Protein AF-A0A957V4M5-F1 (afdb_monomer)

Foldseek 3Di:
DQQFQDQKDWDAAAAPWKWWKWKAQPVVRDIDTDDIDHGTDIGGGPSGGRIDIDTHTDDD

Structure (mmCIF, N/CA/C/O backbone):
data_AF-A0A957V4M5-F1
#
_entry.id   AF-A0A957V4M5-F1
#
loop_
_atom_site.group_PDB
_atom_site.id
_atom_site.type_symbol
_atom_site.label_atom_id
_atom_site.label_alt_id
_atom_site.label_comp_id
_atom_site.label_asym_id
_atom_site.label_entity_id
_atom_site.label_seq_id
_at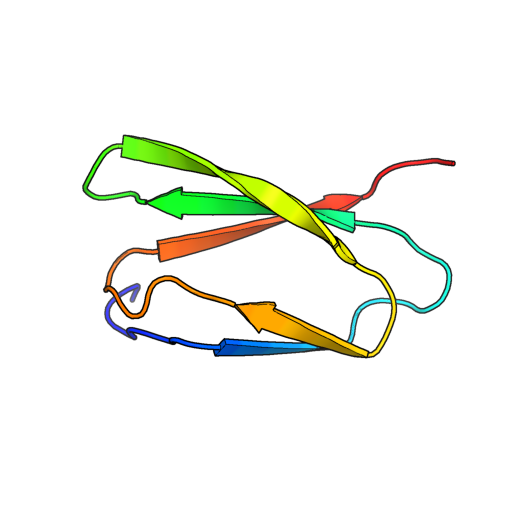om_site.pdbx_PDB_ins_code
_atom_site.Cartn_x
_atom_site.Cartn_y
_atom_site.Cartn_z
_atom_site.occupancy
_atom_site.B_iso_or_equiv
_atom_site.auth_seq_id
_atom_site.auth_comp_id
_atom_site.auth_asym_id
_atom_site.auth_atom_id
_atom_site.pdbx_PDB_model_num
ATOM 1 N N . THR A 1 1 ? 17.723 -7.767 0.882 1.00 65.50 1 THR A N 1
ATOM 2 C CA . THR A 1 1 ? 17.965 -7.127 -0.431 1.00 65.50 1 THR A CA 1
ATOM 3 C C . THR A 1 1 ? 16.618 -6.764 -1.039 1.00 65.50 1 THR A C 1
ATOM 5 O O . THR A 1 1 ? 15.656 -7.469 -0.773 1.00 65.50 1 THR A O 1
ATOM 8 N N . GLY A 1 2 ? 16.510 -5.683 -1.815 1.00 81.50 2 GLY A N 1
ATOM 9 C CA . GLY A 1 2 ? 15.245 -5.241 -2.436 1.00 81.50 2 GLY A CA 1
ATOM 10 C C . GLY A 1 2 ? 14.952 -5.876 -3.801 1.00 81.50 2 GLY A C 1
ATOM 11 O O . GLY A 1 2 ? 14.330 -5.245 -4.639 1.00 81.50 2 GLY A O 1
ATOM 12 N N . VAL A 1 3 ? 15.470 -7.078 -4.073 1.00 93.38 3 VAL A N 1
ATOM 13 C CA . VAL A 1 3 ? 15.421 -7.696 -5.415 1.00 93.38 3 VAL A CA 1
ATOM 14 C C . VAL A 1 3 ? 14.073 -8.364 -5.696 1.00 93.38 3 VAL A C 1
ATOM 16 O O . VAL A 1 3 ? 13.695 -8.510 -6.855 1.00 93.38 3 VAL A O 1
ATOM 19 N N . ALA A 1 4 ? 13.342 -8.759 -4.647 1.00 92.00 4 ALA A N 1
ATOM 20 C CA . ALA A 1 4 ? 12.001 -9.310 -4.791 1.00 92.00 4 ALA A CA 1
ATOM 21 C C . ALA A 1 4 ? 11.085 -8.296 -5.492 1.00 92.00 4 ALA A C 1
ATOM 23 O O . ALA A 1 4 ? 11.134 -7.103 -5.196 1.00 92.00 4 ALA A O 1
ATOM 24 N N . GLN A 1 5 ? 10.261 -8.789 -6.416 1.00 95.44 5 GLN A N 1
ATOM 25 C CA . GLN A 1 5 ? 9.379 -7.980 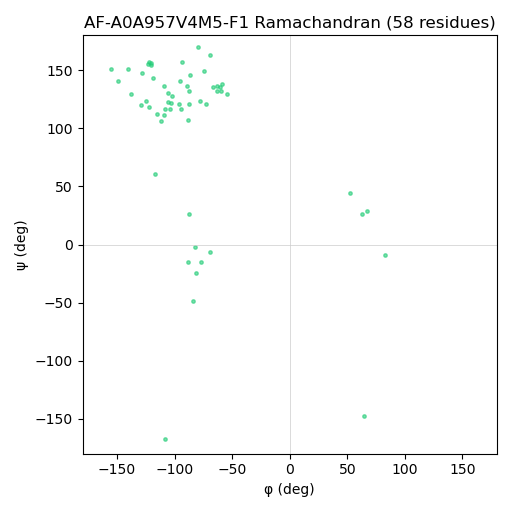-7.259 1.00 95.44 5 GLN A CA 1
ATOM 26 C C . GLN A 1 5 ? 7.912 -8.328 -6.976 1.00 95.44 5 GLN A C 1
ATOM 28 O O . GLN A 1 5 ? 7.226 -8.858 -7.851 1.00 95.44 5 GLN A O 1
ATOM 33 N N . PRO A 1 6 ? 7.424 -8.138 -5.737 1.00 94.88 6 PRO A N 1
ATOM 34 C CA . PRO A 1 6 ? 6.057 -8.505 -5.411 1.00 94.88 6 PRO A CA 1
ATOM 35 C C . PRO A 1 6 ? 5.082 -7.667 -6.243 1.00 94.88 6 PRO A C 1
ATOM 37 O O . PRO A 1 6 ? 5.244 -6.454 -6.376 1.00 94.88 6 PRO A O 1
ATOM 40 N N . ALA A 1 7 ? 4.056 -8.322 -6.781 1.00 96.69 7 ALA A N 1
ATOM 41 C CA . ALA A 1 7 ? 2.861 -7.659 -7.305 1.00 96.69 7 ALA A CA 1
ATOM 42 C C . ALA A 1 7 ? 1.792 -7.468 -6.210 1.00 96.69 7 ALA A C 1
ATOM 44 O O . ALA A 1 7 ? 0.858 -6.686 -6.369 1.00 96.69 7 ALA A O 1
ATOM 45 N N . LEU A 1 8 ? 1.943 -8.175 -5.087 1.00 96.81 8 LEU A N 1
ATOM 46 C CA . LEU A 1 8 ? 1.035 -8.160 -3.949 1.00 96.81 8 LEU A CA 1
ATOM 47 C C . LEU A 1 8 ? 1.821 -8.412 -2.658 1.00 96.81 8 LEU A C 1
ATOM 49 O O . LEU A 1 8 ? 2.729 -9.248 -2.647 1.00 96.81 8 LEU A O 1
ATOM 53 N N . LEU A 1 9 ? 1.463 -7.712 -1.584 1.00 96.75 9 LEU A N 1
ATOM 54 C CA . LEU A 1 9 ? 1.913 -8.004 -0.225 1.00 96.75 9 LEU A CA 1
ATOM 55 C C . LEU A 1 9 ? 0.703 -8.251 0.668 1.00 96.75 9 LEU A C 1
ATOM 57 O O . LEU A 1 9 ? -0.104 -7.352 0.879 1.00 96.75 9 LEU A O 1
ATOM 61 N N . GLU A 1 10 ? 0.611 -9.455 1.219 1.00 97.88 10 GLU A N 1
ATOM 62 C CA . GLU A 1 10 ? -0.388 -9.795 2.230 1.00 97.88 10 GLU A CA 1
ATOM 63 C C . GLU A 1 10 ? 0.167 -9.438 3.612 1.00 97.88 10 GLU A C 1
ATOM 65 O O . GLU A 1 10 ? 1.225 -9.930 4.017 1.00 97.88 10 GLU A O 1
ATOM 70 N N . LEU A 1 11 ? -0.527 -8.562 4.336 1.00 97.44 11 LEU A N 1
ATOM 71 C CA . LEU A 1 11 ? -0.090 -8.040 5.630 1.00 97.44 11 LEU A CA 1
ATOM 72 C C . LEU A 1 11 ? -1.193 -8.199 6.677 1.00 97.44 11 LEU A C 1
ATOM 74 O O . LEU A 1 11 ? -2.382 -8.115 6.381 1.00 97.44 11 LEU A O 1
ATOM 78 N N . SER A 1 12 ? -0.785 -8.407 7.928 1.00 97.81 12 SER A N 1
ATOM 79 C CA . SER A 1 12 ? -1.670 -8.336 9.094 1.00 97.81 12 SER A CA 1
ATOM 80 C C . SER A 1 12 ? -1.284 -7.119 9.925 1.00 97.81 12 SER A C 1
ATOM 82 O O . SER A 1 12 ? -0.236 -7.115 10.570 1.00 97.81 12 SER A O 1
ATOM 84 N N . LEU A 1 13 ? -2.106 -6.076 9.863 1.00 96.88 13 LEU A N 1
ATOM 85 C CA . LEU A 1 13 ? -1.975 -4.860 10.662 1.00 96.88 13 LEU A CA 1
ATOM 86 C C . LEU A 1 13 ? -2.829 -4.978 11.934 1.00 96.88 13 LEU A C 1
ATOM 88 O O . LEU A 1 13 ? -3.796 -5.745 11.938 1.00 96.88 13 LEU A O 1
ATOM 92 N N . PRO A 1 14 ? -2.515 -4.227 13.006 1.00 96.56 14 PRO A N 1
ATOM 93 C CA . PRO A 1 14 ? -3.377 -4.171 14.181 1.00 96.56 14 PRO A CA 1
ATOM 94 C C . PRO A 1 14 ? -4.809 -3.763 13.802 1.00 96.56 14 PRO A C 1
ATOM 96 O O . PRO A 1 14 ? -5.018 -2.783 13.082 1.00 96.56 14 PRO A O 1
ATOM 99 N N . GLU A 1 15 ? -5.800 -4.526 14.265 1.00 92.81 15 GLU A N 1
ATOM 100 C CA . GLU A 1 15 ? -7.212 -4.205 14.036 1.00 92.81 15 GLU A CA 1
ATOM 101 C C . GLU A 1 15 ? -7.599 -2.918 14.772 1.00 92.81 15 GLU A C 1
ATOM 103 O O . GLU A 1 15 ? -7.235 -2.714 15.929 1.00 92.81 15 GLU A O 1
ATOM 108 N N . GLY A 1 16 ? -8.342 -2.039 14.095 1.00 92.38 16 GLY A N 1
ATOM 109 C CA . GLY A 1 16 ? -8.782 -0.755 14.649 1.00 92.38 16 GLY A CA 1
ATOM 110 C C . GLY A 1 16 ? -7.743 0.368 14.572 1.00 92.38 16 GLY A C 1
ATOM 111 O O . GLY A 1 16 ? -8.094 1.523 14.801 1.00 92.38 16 GLY A O 1
ATOM 112 N N . GLU A 1 17 ? -6.494 0.073 14.199 1.00 96.12 17 GLU A N 1
ATOM 113 C CA . GLU A 1 17 ? -5.504 1.093 13.848 1.00 96.12 17 GLU A CA 1
ATOM 114 C C . GLU A 1 17 ? -5.464 1.305 12.331 1.00 96.12 17 GLU A C 1
ATOM 116 O O . GLU A 1 17 ? -5.539 0.350 11.553 1.00 96.12 17 GLU A O 1
ATOM 121 N N . HIS A 1 18 ? -5.327 2.561 11.907 1.00 97.25 18 HIS A N 1
ATOM 122 C CA . HIS A 1 18 ? -5.327 2.952 10.501 1.00 97.25 18 HIS A CA 1
ATOM 123 C C . HIS A 1 18 ? -3.935 3.394 10.056 1.00 97.25 18 HIS A C 1
ATOM 125 O O . HIS A 1 18 ? -3.259 4.151 10.754 1.00 97.25 18 HIS A O 1
ATOM 131 N N . TYR A 1 19 ? -3.510 2.942 8.876 1.00 98.25 19 TYR A N 1
ATOM 132 C CA . TYR A 1 19 ? -2.186 3.230 8.330 1.00 98.25 19 TYR A CA 1
ATOM 133 C C . TYR A 1 19 ? -2.285 3.754 6.903 1.00 98.25 19 TYR A C 1
ATOM 135 O O . TYR A 1 19 ? -2.757 3.043 6.020 1.00 98.25 19 TYR A O 1
ATOM 143 N N . GLN A 1 20 ? -1.792 4.968 6.667 1.00 98.06 20 GLN A N 1
ATOM 144 C CA . GLN A 1 20 ? -1.608 5.516 5.328 1.00 98.06 20 GLN A CA 1
ATOM 145 C C . GLN A 1 20 ? -0.424 4.817 4.652 1.00 98.06 20 GLN A C 1
ATOM 147 O O . GLN A 1 20 ? 0.701 4.868 5.161 1.00 98.06 20 GLN A O 1
ATOM 152 N N . ALA A 1 21 ? -0.677 4.180 3.509 1.00 98.19 21 ALA A N 1
ATOM 153 C CA . ALA A 1 21 ? 0.363 3.566 2.698 1.00 98.19 21 ALA A CA 1
ATOM 154 C C . ALA A 1 21 ? 1.002 4.556 1.721 1.00 98.19 21 ALA A C 1
ATOM 156 O O . ALA A 1 21 ? 0.327 5.415 1.148 1.00 98.19 21 ALA A O 1
ATOM 157 N N . GLU A 1 22 ? 2.296 4.378 1.488 1.00 98.56 22 GLU A N 1
ATOM 158 C CA . GLU A 1 22 ? 3.084 5.043 0.453 1.00 98.56 22 GLU A CA 1
ATOM 159 C C . GLU A 1 22 ? 4.016 3.997 -0.182 1.00 98.56 22 GLU A C 1
ATOM 161 O O . GLU A 1 22 ? 4.715 3.267 0.526 1.00 98.56 22 GLU A O 1
ATOM 166 N N . ILE A 1 23 ? 4.026 3.901 -1.513 1.00 98.19 23 ILE A N 1
ATOM 167 C CA . ILE A 1 23 ? 4.963 3.049 -2.257 1.00 98.19 23 ILE A CA 1
ATOM 168 C C . ILE A 1 23 ? 6.130 3.919 -2.703 1.00 98.19 23 ILE A C 1
ATOM 170 O O . ILE A 1 23 ? 5.939 4.904 -3.415 1.00 98.19 23 ILE A O 1
ATOM 174 N N . ILE A 1 24 ? 7.335 3.554 -2.285 1.00 98.19 24 ILE A N 1
ATOM 175 C CA . ILE A 1 24 ? 8.569 4.255 -2.617 1.00 98.19 24 ILE A CA 1
ATOM 176 C C . ILE A 1 24 ? 9.308 3.444 -3.676 1.00 98.19 24 ILE A C 1
ATOM 178 O O . ILE A 1 24 ? 9.759 2.328 -3.406 1.00 98.19 24 ILE A O 1
ATOM 182 N N . ASP A 1 25 ? 9.466 4.027 -4.858 1.00 97.44 25 ASP A N 1
ATOM 183 C CA . ASP A 1 25 ? 10.378 3.518 -5.874 1.00 97.44 25 ASP A CA 1
ATOM 184 C C . ASP A 1 25 ? 11.752 4.148 -5.632 1.00 97.44 25 ASP A C 1
ATOM 186 O O . ASP A 1 25 ? 11.960 5.343 -5.858 1.00 97.44 25 ASP A O 1
ATOM 190 N N . THR A 1 26 ? 12.693 3.349 -5.129 1.00 96.00 26 THR A N 1
ATOM 191 C CA . THR A 1 26 ? 14.040 3.846 -4.807 1.00 96.00 26 THR A CA 1
ATOM 192 C C . THR A 1 26 ? 14.928 4.020 -6.039 1.00 96.00 26 THR A C 1
ATOM 194 O O . THR A 1 26 ? 15.946 4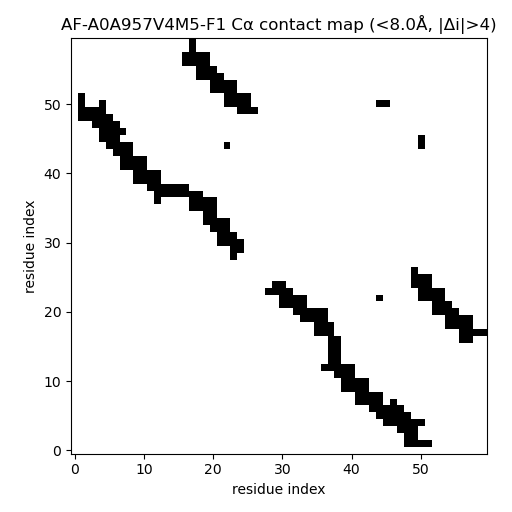.703 -5.947 1.00 96.00 26 THR A O 1
ATOM 197 N N . TRP A 1 27 ? 14.552 3.444 -7.185 1.00 95.25 27 TRP A N 1
ATOM 198 C CA . TRP A 1 27 ? 15.277 3.588 -8.447 1.00 95.25 27 TRP A CA 1
ATOM 199 C C . TRP A 1 27 ? 14.871 4.872 -9.176 1.00 95.25 27 TRP A C 1
ATOM 201 O O . TRP A 1 27 ? 15.728 5.667 -9.554 1.00 95.25 27 TRP A O 1
ATOM 211 N N . GLU A 1 28 ? 13.566 5.111 -9.298 1.00 97.44 28 GLU A N 1
ATOM 212 C CA . GLU A 1 28 ? 13.005 6.327 -9.907 1.00 97.44 28 GLU A CA 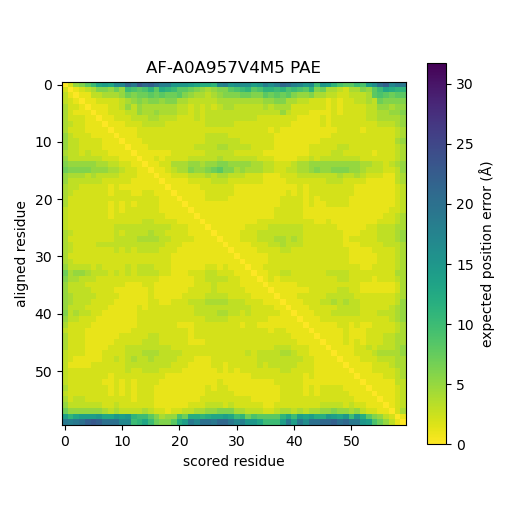1
ATOM 213 C C . GLU A 1 28 ? 12.944 7.511 -8.922 1.00 97.44 28 GLU A C 1
ATOM 215 O O . GLU A 1 28 ? 12.530 8.609 -9.288 1.00 97.44 28 GLU A O 1
ATOM 220 N N . MET A 1 29 ? 13.342 7.296 -7.660 1.00 97.50 29 MET A N 1
ATOM 221 C CA . MET A 1 29 ? 13.295 8.277 -6.565 1.00 97.50 29 MET A CA 1
ATOM 222 C C . MET A 1 29 ? 11.909 8.919 -6.394 1.00 97.50 29 MET A C 1
ATOM 224 O O . MET A 1 29 ? 11.783 10.134 -6.229 1.00 97.50 29 MET A O 1
ATOM 228 N N . SER A 1 30 ? 10.855 8.103 -6.438 1.00 98.19 30 SER A N 1
ATOM 229 C CA . SER A 1 30 ? 9.469 8.577 -6.402 1.00 98.19 30 SER A CA 1
ATOM 230 C C . SER A 1 30 ? 8.670 7.972 -5.252 1.00 98.19 30 SER A C 1
ATOM 232 O O . SER A 1 30 ? 8.986 6.897 -4.742 1.00 98.19 30 SER A O 1
ATOM 234 N N . VAL A 1 31 ? 7.620 8.685 -4.839 1.00 98.44 31 VAL A N 1
ATOM 235 C CA . VAL A 1 31 ? 6.672 8.241 -3.813 1.00 98.44 31 VAL A CA 1
ATOM 236 C C . VAL A 1 31 ? 5.269 8.287 -4.400 1.00 98.44 31 VAL A C 1
ATOM 238 O O . VAL A 1 31 ? 4.820 9.333 -4.867 1.00 98.44 31 VAL A O 1
ATOM 241 N N . THR A 1 32 ? 4.575 7.154 -4.366 1.00 98.12 32 THR A N 1
ATOM 242 C CA . THR A 1 32 ? 3.189 7.020 -4.816 1.00 98.12 32 THR A CA 1
ATOM 243 C C . THR A 1 32 ? 2.282 6.843 -3.597 1.00 98.12 32 THR A C 1
ATOM 245 O O . THR A 1 32 ? 2.425 5.845 -2.885 1.00 98.12 32 THR A O 1
ATOM 248 N N . PRO A 1 33 ? 1.352 7.777 -3.326 1.00 97.38 33 PRO A N 1
ATOM 249 C CA . PRO A 1 33 ? 0.371 7.618 -2.259 1.00 97.38 33 PRO A CA 1
ATOM 250 C C . PRO A 1 33 ? -0.514 6.389 -2.494 1.00 97.38 33 PRO A C 1
ATOM 252 O O . PRO A 1 33 ? -0.986 6.156 -3.607 1.00 97.38 33 PRO A O 1
ATOM 255 N N . GLY A 1 34 ? -0.736 5.608 -1.441 1.00 95.56 34 GLY A N 1
ATOM 256 C CA . 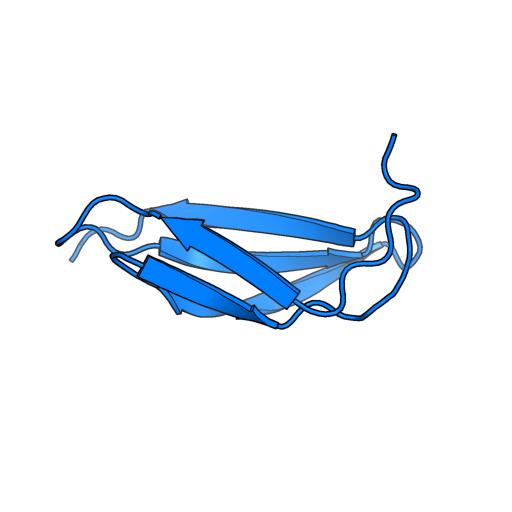GLY A 1 34 ? -1.619 4.446 -1.434 1.00 95.56 34 GLY A CA 1
ATOM 257 C C . GLY A 1 34 ? -2.910 4.682 -0.648 1.00 95.56 34 GLY A C 1
ATOM 258 O O . GLY A 1 34 ? -3.252 5.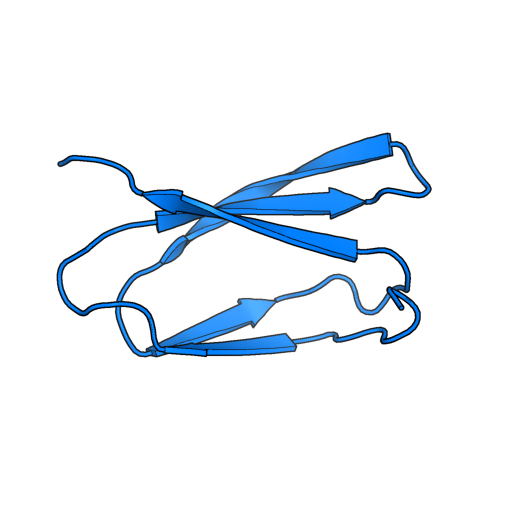806 -0.281 1.00 95.56 34 GLY A O 1
ATOM 259 N N . ALA A 1 35 ? -3.636 3.598 -0.380 1.00 97.06 35 ALA A N 1
ATOM 260 C CA . ALA A 1 35 ? -4.828 3.617 0.462 1.00 97.06 35 ALA A CA 1
ATOM 261 C C . ALA A 1 35 ? -4.482 3.613 1.964 1.00 97.06 35 ALA A C 1
ATOM 263 O O . ALA A 1 35 ? -3.336 3.380 2.358 1.00 97.06 35 ALA A O 1
ATOM 264 N N . ILE A 1 36 ? -5.498 3.843 2.799 1.00 97.44 36 ILE A N 1
ATOM 265 C CA . ILE 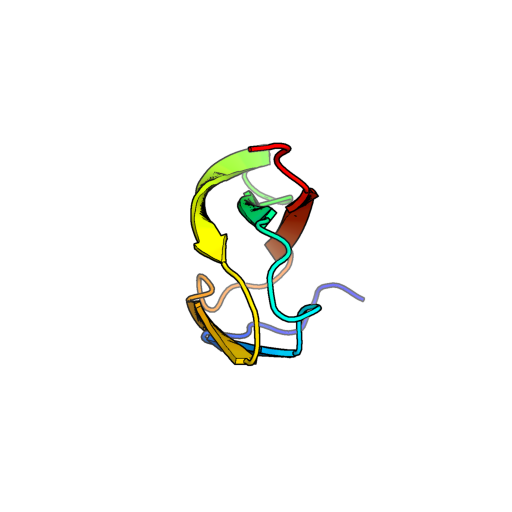A 1 36 ? -5.430 3.592 4.240 1.00 97.44 36 ILE A CA 1
ATOM 266 C C . ILE A 1 36 ? -5.839 2.141 4.503 1.00 97.44 36 ILE A C 1
ATOM 268 O O . ILE A 1 36 ? -6.877 1.692 4.019 1.00 97.44 36 ILE A O 1
ATOM 272 N N . TYR A 1 37 ? -5.045 1.429 5.298 1.00 97.12 37 TYR A N 1
ATOM 273 C CA . TYR A 1 37 ? -5.254 0.019 5.625 1.00 97.12 37 TYR A CA 1
ATOM 274 C C . TYR A 1 37 ? -5.431 -0.209 7.132 1.00 97.12 37 TYR A C 1
ATOM 276 O O . TYR A 1 37 ? -4.940 0.571 7.949 1.00 97.12 37 TYR A O 1
ATOM 284 N N . SER A 1 38 ? -6.128 -1.292 7.490 1.00 97.25 38 SER A N 1
ATOM 285 C CA . SER A 1 38 ? -6.299 -1.806 8.857 1.00 97.25 38 SER A CA 1
ATOM 286 C C . SER A 1 38 ? -6.599 -3.310 8.808 1.00 97.25 38 SER A C 1
ATOM 288 O O . SER A 1 38 ? -7.181 -3.776 7.828 1.00 97.25 38 SER A O 1
ATOM 290 N N . GLY A 1 39 ? -6.228 -4.067 9.845 1.00 97.19 39 GLY A N 1
ATOM 291 C CA . GLY A 1 39 ? -6.457 -5.516 9.901 1.00 97.19 39 GLY A CA 1
ATOM 292 C C . GLY A 1 39 ? -5.686 -6.305 8.832 1.00 97.19 39 GLY A C 1
ATOM 293 O O . GLY A 1 39 ? -4.572 -5.938 8.447 1.00 97.19 39 GLY A O 1
ATOM 294 N N . ARG A 1 40 ? -6.265 -7.415 8.353 1.00 97.56 40 ARG A N 1
ATOM 295 C CA . ARG A 1 40 ? -5.691 -8.214 7.258 1.00 97.56 40 ARG A CA 1
ATOM 296 C C . ARG A 1 40 ? -5.959 -7.545 5.913 1.00 97.56 40 ARG A C 1
ATOM 298 O O . ARG A 1 40 ? -7.116 -7.334 5.557 1.00 97.56 40 ARG A O 1
ATOM 305 N N . VAL A 1 41 ? -4.898 -7.261 5.164 1.00 97.19 41 VAL A N 1
ATOM 306 C CA . VAL A 1 41 ? -4.976 -6.520 3.901 1.00 97.19 41 VAL A CA 1
ATOM 307 C C . VAL A 1 41 ? -4.040 -7.084 2.847 1.00 97.19 41 VAL A C 1
ATOM 309 O O . VAL A 1 41 ? -2.950 -7.565 3.160 1.00 97.19 41 VAL A O 1
ATOM 312 N N . ASP A 1 42 ? -4.448 -6.916 1.595 1.00 97.50 42 ASP A N 1
ATOM 313 C CA . ASP A 1 42 ? -3.627 -7.201 0.428 1.00 97.50 42 ASP A CA 1
ATOM 314 C C . ASP A 1 42 ? -3.242 -5.866 -0.214 1.00 97.50 42 ASP A C 1
ATOM 316 O O . ASP A 1 42 ? -4.092 -5.135 -0.729 1.00 97.50 42 ASP A O 1
ATOM 320 N N . VAL A 1 43 ? -1.959 -5.514 -0.147 1.00 97.38 43 VAL A N 1
ATOM 321 C CA . VAL A 1 43 ? -1.431 -4.261 -0.692 1.00 97.38 43 VAL A CA 1
ATOM 322 C C . VAL A 1 43 ? -0.910 -4.513 -2.108 1.00 97.38 43 VAL A C 1
ATOM 324 O O . VAL A 1 43 ? 0.053 -5.273 -2.268 1.00 97.38 43 VAL A O 1
ATOM 327 N N . PRO A 1 44 ? -1.494 -3.886 -3.146 1.00 97.31 44 PRO A N 1
ATOM 328 C CA . PRO A 1 44 ? -0.976 -3.976 -4.504 1.00 97.31 44 PRO A CA 1
ATOM 329 C C . PRO A 1 44 ? 0.417 -3.358 -4.570 1.00 97.31 44 PRO A C 1
ATOM 331 O O . PRO A 1 44 ? 0.630 -2.242 -4.095 1.00 97.31 44 PRO A O 1
ATOM 334 N N . MET A 1 45 ? 1.351 -4.068 -5.191 1.00 97.12 45 MET A N 1
ATOM 335 C CA . MET A 1 45 ? 2.717 -3.601 -5.394 1.00 97.12 45 MET A CA 1
ATOM 336 C C . MET A 1 45 ? 3.049 -3.548 -6.890 1.00 97.12 45 MET A C 1
ATOM 338 O O . MET A 1 45 ? 2.449 -4.278 -7.679 1.00 97.12 45 MET A O 1
ATOM 342 N N . PRO A 1 46 ? 4.023 -2.726 -7.319 1.00 96.69 46 PRO A N 1
ATOM 343 C CA . PRO A 1 46 ? 4.269 -2.510 -8.747 1.00 96.69 46 PRO A CA 1
ATOM 344 C C . PRO A 1 46 ? 4.840 -3.707 -9.523 1.00 96.69 46 PRO A C 1
ATOM 346 O O . PRO A 1 46 ? 5.001 -3.598 -10.737 1.00 96.69 46 PRO A O 1
ATOM 349 N N . GLY A 1 47 ? 5.211 -4.816 -8.870 1.00 96.94 47 GLY A N 1
ATOM 350 C CA . GLY A 1 47 ? 5.850 -5.948 -9.552 1.00 96.94 47 GLY A CA 1
ATOM 351 C C . GLY A 1 47 ? 7.245 -5.618 -10.089 1.00 96.94 47 GLY A C 1
ATOM 352 O O . GLY A 1 47 ? 7.671 -6.170 -11.098 1.00 96.94 47 GLY A O 1
ATOM 353 N N . LYS A 1 48 ? 7.952 -4.687 -9.438 1.00 96.00 48 LYS A N 1
ATOM 354 C CA . LYS A 1 48 ? 9.311 -4.251 -9.788 1.00 96.00 48 LYS A CA 1
ATOM 355 C C . LYS A 1 48 ? 10.250 -4.457 -8.607 1.00 96.00 48 LYS A C 1
ATOM 357 O O . LYS A 1 48 ? 9.810 -4.508 -7.462 1.00 96.00 48 LYS A O 1
ATOM 362 N N . ALA A 1 49 ? 11.547 -4.560 -8.883 1.00 97.00 49 ALA A N 1
ATOM 363 C CA . ALA A 1 49 ? 12.551 -4.541 -7.824 1.00 97.00 49 ALA A CA 1
ATOM 364 C C . ALA A 1 49 ? 12.636 -3.143 -7.193 1.00 97.00 49 ALA A C 1
ATOM 366 O O . ALA A 1 49 ? 12.191 -2.150 -7.771 1.00 97.00 49 ALA A O 1
ATOM 367 N N . TYR A 1 50 ? 13.249 -3.087 -6.015 1.00 96.50 50 TYR A N 1
ATOM 368 C CA . TYR A 1 50 ? 13.624 -1.858 -5.312 1.00 96.50 50 TYR A CA 1
ATOM 369 C C . TYR A 1 50 ? 12.442 -0.968 -4.910 1.00 96.50 50 TYR A C 1
ATOM 371 O 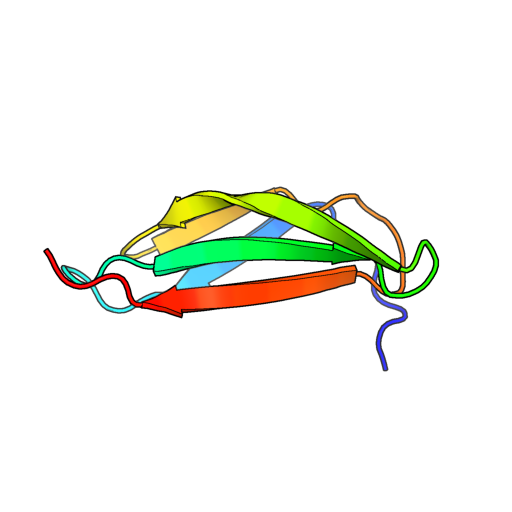O . TYR A 1 50 ? 12.590 0.239 -4.711 1.00 96.50 50 TYR A O 1
ATOM 379 N N . GLN A 1 51 ? 11.282 -1.602 -4.742 1.00 97.12 51 GLN A N 1
ATOM 380 C CA . GLN A 1 51 ? 10.088 -0.993 -4.180 1.00 97.12 51 GLN A CA 1
ATOM 381 C C . GLN A 1 51 ? 10.096 -1.176 -2.663 1.00 97.12 51 GLN A C 1
ATOM 383 O O . GLN A 1 51 ? 10.381 -2.268 -2.162 1.00 97.12 51 GLN A O 1
ATOM 388 N N . ALA A 1 52 ? 9.752 -0.123 -1.936 1.00 96.69 52 ALA A N 1
ATOM 389 C CA . ALA A 1 52 ? 9.490 -0.178 -0.507 1.00 96.69 52 ALA A CA 1
ATOM 390 C C . ALA A 1 52 ? 8.046 0.245 -0.231 1.00 96.69 52 ALA A C 1
ATOM 392 O O . ALA A 1 52 ? 7.513 1.136 -0.885 1.00 96.69 52 ALA A O 1
ATOM 393 N N . LEU A 1 53 ? 7.420 -0.397 0.750 1.00 97.44 53 LEU A N 1
ATOM 394 C CA . LEU A 1 53 ? 6.130 0.015 1.287 1.00 97.44 53 LEU A CA 1
ATOM 395 C C . LEU A 1 53 ? 6.377 0.712 2.624 1.00 97.44 53 LEU A C 1
ATOM 397 O O . LEU A 1 53 ? 6.943 0.111 3.539 1.00 97.44 53 LEU A O 1
ATOM 401 N N . LEU A 1 54 ? 5.943 1.961 2.738 1.00 97.94 54 LEU A N 1
ATOM 402 C CA . LEU A 1 54 ? 5.890 2.690 3.996 1.00 97.94 54 LEU A CA 1
ATOM 403 C C . LEU A 1 54 ? 4.442 2.707 4.493 1.00 97.94 54 LEU A C 1
ATOM 405 O O . LEU A 1 54 ? 3.536 3.094 3.762 1.00 97.94 54 LEU A O 1
ATOM 409 N N . LEU A 1 55 ? 4.234 2.293 5.742 1.00 97.94 55 LEU A N 1
ATOM 410 C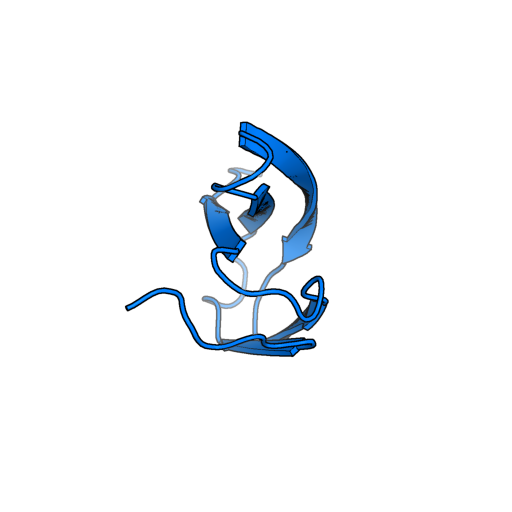 CA . LEU A 1 55 ? 2.947 2.365 6.430 1.00 97.94 55 LEU A CA 1
ATOM 411 C C . LEU A 1 55 ? 3.086 3.321 7.609 1.00 97.94 55 LEU A C 1
ATOM 413 O O . LEU A 1 55 ? 3.803 3.033 8.569 1.00 97.94 55 LEU A O 1
ATOM 417 N N . ARG A 1 56 ? 2.413 4.469 7.537 1.00 97.62 56 ARG A N 1
ATOM 418 C CA . ARG A 1 56 ? 2.413 5.474 8.605 1.00 97.62 56 ARG A CA 1
ATOM 419 C C . ARG A 1 56 ? 1.075 5.432 9.322 1.00 97.62 56 ARG A C 1
ATOM 421 O O . ARG A 1 56 ? 0.044 5.619 8.681 1.00 97.62 56 ARG A O 1
ATOM 428 N N . ARG A 1 57 ? 1.085 5.205 10.637 1.00 97.00 57 ARG A N 1
ATOM 429 C CA . ARG A 1 57 ? -0.143 5.266 11.434 1.00 97.00 57 ARG A CA 1
ATOM 430 C C . ARG A 1 57 ? -0.755 6.659 11.314 1.00 97.00 57 ARG A C 1
ATOM 432 O O . ARG A 1 57 ? -0.039 7.651 11.452 1.00 97.00 57 ARG A O 1
ATOM 439 N N . VAL A 1 58 ? -2.053 6.716 11.059 1.00 95.88 58 VAL A N 1
ATOM 440 C CA . VAL A 1 58 ? -2.843 7.945 11.114 1.00 95.88 58 VAL A CA 1
ATOM 441 C C . VAL A 1 58 ? -3.697 7.893 12.374 1.00 95.88 58 VAL A C 1
ATOM 443 O O . VAL A 1 58 ? -4.298 6.863 12.681 1.00 95.88 58 VAL A O 1
ATOM 446 N N . GLU A 1 59 ? -3.670 8.970 13.154 1.00 83.00 59 GLU A N 1
ATOM 447 C CA . GLU A 1 59 ? -4.615 9.126 14.259 1.00 83.00 59 GLU A CA 1
ATOM 448 C C . GLU A 1 59 ? -6.002 9.477 13.688 1.00 83.00 59 GLU A C 1
ATOM 450 O O . GLU A 1 59 ? -6.060 10.062 12.600 1.00 83.00 59 GLU A O 1
ATOM 455 N N . PRO A 1 60 ? -7.095 9.072 14.361 1.00 61.50 60 PRO A N 1
ATOM 456 C CA . PRO A 1 60 ? -8.460 9.410 13.957 1.00 61.50 60 PRO A CA 1
ATOM 457 C C . PRO A 1 60 ? -8.731 10.915 13.869 1.00 61.50 60 PRO A C 1
ATOM 459 O O . PRO A 1 60 ? -8.157 11.673 14.686 1.00 61.50 60 PRO A O 1
#

Secondary structure (DSSP, 8-state):
------SEEEEEPPTT-EEEEEEEETTTTEEEEEEEE-SEEEEE--S-TTEEEEEEEE--

Radius of gyration: 11.77 Å; Cα contacts (8 Å, |Δi|>4): 126; chains: 1; bounding box: 27×19×25 Å

Sequence (60 aa):
TGVAQPALLELSLPEGEHYQAEIIDTWEMSVTPGAIYSGRVDVPMPGKAYQALLLRRVEP

Nearest PDB structures (foldseek):
  7d8b-assembly1_A  TM=4.664E-01  e=2.130E+00  Homo sapiens
  1s55-assembly1_A  TM=2.776E-01  e=1.805E+00  Mus musculus
  5kdn-assembly1_A  TM=3.530E-01  e=5.142E+00  Clostridium perfringens ATCC 13124
  2rjl-assembly1_A  TM=2.735E-01  e=6.773E+00  unclassified
  5bnq-assembly1_A  TM=2.873E-01  e=8.921E+00  Homo sapiens

Solvent-accessible surface area (backbone atoms only — not comparable to full-atom values): 3561 Å² total; per-residue (Å²): 130,54,69,65,44,50,51,59,45,81,45,80,45,63,73,92,45,41,23,44,30,33,42,32,35,69,82,80,70,43,78,43,83,57,62,74,46,50,25,77,43,76,44,82,38,92,48,42,57,40,58,43,81,47,73,44,76,50,82,134

Mean predicted aligned error: 2.8 Å

pLDDT: mean 95.24, std 6.6, range [61.5, 98.56]